Protein AF-A0A966Y960-F1 (afdb_monomer_lite)

Sequence (71 aa):
IIRVSNPGDSAVINGRGEIVDKIPLNTAGHLDVQVPLMHYKTPYAGFGNWAFWVIWIALLAFAIRQSVIND

Secondary structure (DSSP, 8-state):
-EE--SSS-EEEE-TTS-EEEEE-TT---------PPP-PPPHHHHHTTHHHHHHHHHHHHHHHHHHHHH-

Radius of gyration: 21.8 Å; chains: 1; bounding box: 45×17×59 Å

Foldseek 3Di:
DFADDVQDKGFDAAPVRHTPDIDHGPDDDDDDDDHDDDDDQDVCNVCPCVVVVVVVVVVVVVVVVVVVVVD

Structure (mmCIF, N/CA/C/O backbone):
data_AF-A0A966Y960-F1
#
_entry.id   AF-A0A966Y960-F1
#
loop_
_atom_site.group_PDB
_atom_site.id
_atom_site.type_symbol
_atom_site.label_atom_id
_atom_site.label_alt_id
_atom_site.label_comp_id
_atom_site.label_asym_id
_atom_site.label_entity_id
_atom_site.label_seq_id
_atom_site.pdbx_PDB_ins_code
_atom_site.Cartn_x
_atom_site.Cartn_y
_atom_site.Cartn_z
_atom_site.occupancy
_atom_site.B_iso_or_equiv
_atom_site.auth_seq_id
_atom_site.auth_comp_id
_atom_site.auth_asym_id
_atom_site.auth_atom_id
_atom_site.pdbx_PDB_model_num
ATOM 1 N N . ILE A 1 1 ? 1.234 1.414 -8.719 1.00 87.38 1 ILE A N 1
ATOM 2 C CA . ILE A 1 1 ? 2.294 2.241 -8.093 1.00 87.38 1 ILE A CA 1
ATOM 3 C C . ILE A 1 1 ? 3.507 2.192 -9.002 1.00 87.38 1 ILE A C 1
ATOM 5 O O . ILE A 1 1 ? 3.880 1.103 -9.423 1.00 87.38 1 ILE A O 1
ATOM 9 N N . ILE A 1 2 ? 4.090 3.347 -9.313 1.00 91.44 2 ILE A N 1
ATOM 10 C CA . ILE A 1 2 ? 5.368 3.439 -10.022 1.00 91.44 2 ILE A CA 1
ATOM 11 C C . ILE A 1 2 ? 6.397 3.878 -8.982 1.00 91.44 2 ILE A C 1
ATOM 13 O O . ILE A 1 2 ? 6.286 4.974 -8.436 1.00 91.44 2 ILE A O 1
ATOM 17 N N . ARG A 1 3 ? 7.343 2.996 -8.651 1.00 89.81 3 ARG A N 1
ATOM 18 C CA . ARG A 1 3 ? 8.416 3.263 -7.690 1.00 89.81 3 ARG A CA 1
ATOM 19 C C . ARG A 1 3 ? 9.706 3.532 -8.453 1.00 89.81 3 ARG A C 1
ATOM 21 O O . ARG A 1 3 ? 10.180 2.659 -9.172 1.00 89.81 3 ARG A O 1
ATOM 28 N N . VAL A 1 4 ? 10.288 4.707 -8.235 1.00 89.12 4 VAL A N 1
ATOM 29 C CA . VAL A 1 4 ? 11.582 5.097 -8.807 1.00 89.12 4 VAL A CA 1
ATOM 30 C C . VAL A 1 4 ? 12.543 5.397 -7.668 1.00 89.12 4 VAL A C 1
ATOM 32 O O . VAL A 1 4 ? 12.219 6.174 -6.769 1.00 89.12 4 VAL A O 1
ATOM 35 N N . SER A 1 5 ? 13.712 4.766 -7.684 1.00 82.81 5 SER A N 1
ATOM 36 C CA . SER A 1 5 ? 14.747 4.978 -6.673 1.00 82.81 5 SER A CA 1
ATOM 37 C C . SER A 1 5 ? 16.149 4.852 -7.257 1.00 82.81 5 SER A C 1
ATOM 39 O O . SER A 1 5 ? 16.387 4.021 -8.124 1.00 82.81 5 SER A O 1
ATOM 41 N N . ASN A 1 6 ? 17.085 5.633 -6.718 1.00 81.38 6 ASN A N 1
ATOM 42 C CA . ASN A 1 6 ? 18.520 5.536 -6.984 1.00 81.38 6 ASN A CA 1
ATOM 43 C C . ASN A 1 6 ? 19.241 5.256 -5.651 1.00 81.38 6 ASN A C 1
ATOM 45 O O . ASN A 1 6 ? 18.987 6.023 -4.718 1.00 81.38 6 ASN A O 1
ATOM 49 N N . PRO A 1 7 ? 20.095 4.220 -5.478 1.00 73.25 7 PRO A N 1
ATOM 50 C CA . PRO A 1 7 ? 20.370 2.998 -6.272 1.00 73.25 7 PRO A CA 1
ATOM 51 C C . PRO A 1 7 ? 19.383 1.831 -6.011 1.00 73.25 7 PRO A C 1
ATOM 53 O O . PRO A 1 7 ? 19.679 0.675 -6.317 1.00 73.25 7 PRO A O 1
ATOM 56 N N . GLY A 1 8 ? 18.253 2.129 -5.354 1.00 72.75 8 GLY A N 1
ATOM 57 C CA . GLY A 1 8 ? 17.229 1.176 -4.905 1.00 72.75 8 GLY A CA 1
ATOM 58 C C . GLY A 1 8 ? 16.459 0.459 -6.027 1.00 72.75 8 GLY A C 1
ATOM 59 O O . GLY A 1 8 ? 16.455 0.917 -7.166 1.00 72.75 8 GLY A O 1
ATOM 60 N N . ASP A 1 9 ? 15.709 -0.595 -5.678 1.00 82.00 9 ASP A N 1
ATOM 61 C CA . ASP A 1 9 ? 14.851 -1.345 -6.618 1.00 82.00 9 ASP A CA 1
ATOM 62 C C . ASP A 1 9 ? 13.739 -0.480 -7.252 1.00 82.00 9 ASP A C 1
ATOM 64 O O . ASP A 1 9 ? 12.675 -0.254 -6.664 1.00 82.00 9 ASP A O 1
ATOM 68 N N . SER A 1 10 ? 13.936 -0.017 -8.482 1.00 89.88 10 SER A N 1
ATOM 69 C CA . SER A 1 10 ? 12.855 0.635 -9.231 1.00 89.88 10 SER A CA 1
ATOM 70 C C . SER A 1 10 ? 11.872 -0.427 -9.728 1.00 89.88 10 SER A C 1
ATOM 72 O O . SER A 1 10 ? 12.296 -1.450 -10.255 1.00 89.88 10 SER A O 1
ATOM 74 N N . ALA A 1 11 ? 10.565 -0.231 -9.535 1.00 91.00 11 ALA A N 1
ATOM 75 C CA . ALA A 1 11 ? 9.569 -1.263 -9.826 1.00 91.00 11 ALA A CA 1
ATOM 76 C C . ALA A 1 11 ? 8.184 -0.695 -10.143 1.00 91.00 11 ALA A C 1
ATOM 78 O O . ALA A 1 11 ? 7.772 0.347 -9.625 1.00 91.00 11 ALA A O 1
ATOM 79 N N . VAL A 1 12 ? 7.425 -1.443 -10.939 1.00 90.94 12 VAL A N 1
ATOM 80 C CA . VAL A 1 12 ? 6.002 -1.202 -11.179 1.00 90.94 12 VAL A CA 1
ATOM 81 C C . VAL A 1 12 ? 5.197 -2.235 -10.408 1.00 90.94 12 VAL A C 1
ATOM 83 O O . VAL A 1 12 ? 5.422 -3.435 -10.525 1.00 90.94 12 VAL A O 1
ATOM 86 N N . ILE A 1 13 ? 4.241 -1.757 -9.617 1.00 90.38 13 ILE A N 1
ATOM 87 C CA . ILE A 1 13 ? 3.377 -2.590 -8.778 1.00 90.38 13 ILE A CA 1
ATOM 88 C C . ILE A 1 13 ? 1.931 -2.374 -9.219 1.00 90.38 13 ILE A C 1
ATOM 90 O O . ILE A 1 13 ? 1.474 -1.228 -9.319 1.00 90.38 13 ILE A O 1
ATOM 94 N N . ASN A 1 14 ? 1.197 -3.453 -9.475 1.00 88.88 14 ASN A N 1
ATOM 95 C CA . ASN A 1 14 ? -0.213 -3.364 -9.843 1.00 88.88 14 ASN A CA 1
ATOM 96 C C . ASN A 1 14 ? -1.105 -3.058 -8.622 1.00 88.88 14 ASN A C 1
ATOM 98 O O . ASN A 1 14 ? -0.653 -2.960 -7.485 1.00 88.88 14 ASN A O 1
ATOM 102 N N . GLY A 1 15 ? -2.405 -2.881 -8.842 1.00 86.62 15 GLY A N 1
ATOM 103 C CA . GLY A 1 15 ? -3.362 -2.529 -7.782 1.00 86.62 15 GLY A CA 1
ATOM 104 C C . GLY A 1 15 ? -3.756 -3.680 -6.860 1.00 86.62 15 GLY A C 1
ATOM 105 O O . GLY A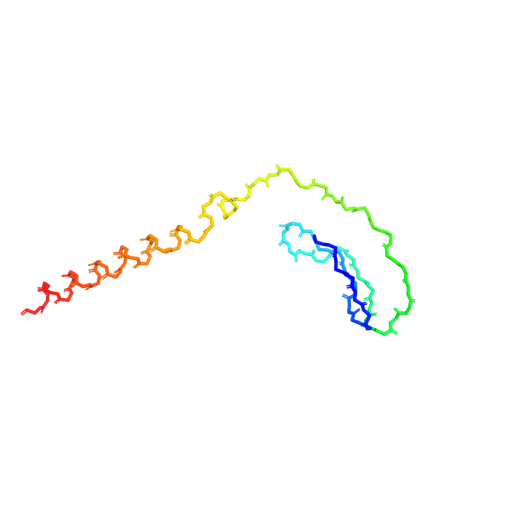 1 15 ? -4.496 -3.446 -5.911 1.00 86.62 15 GLY A O 1
ATOM 106 N 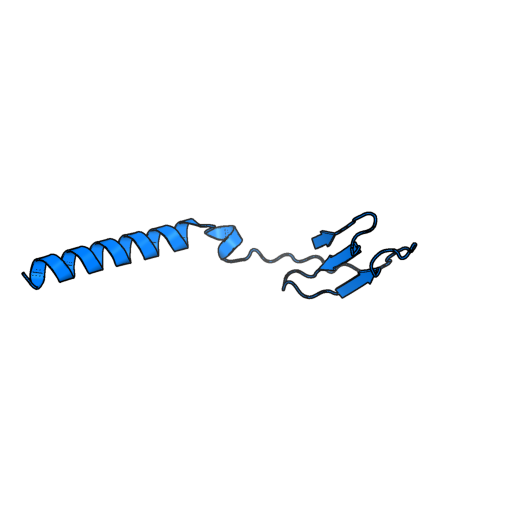N . ARG A 1 16 ? -3.256 -4.898 -7.105 1.00 87.94 16 ARG A N 1
ATOM 107 C CA . ARG A 1 16 ? -3.291 -6.004 -6.136 1.00 87.94 16 ARG A CA 1
ATOM 108 C C . ARG A 1 16 ? -2.028 -6.070 -5.273 1.00 87.94 16 ARG A C 1
ATOM 110 O O . ARG A 1 16 ? -1.988 -6.854 -4.335 1.00 87.94 16 ARG A O 1
ATOM 117 N N . GLY A 1 17 ? -1.019 -5.247 -5.564 1.00 89.50 17 GLY A N 1
ATOM 118 C CA . GLY A 1 17 ? 0.267 -5.268 -4.869 1.00 89.50 17 GLY A CA 1
ATOM 119 C C . GLY A 1 17 ? 1.305 -6.210 -5.488 1.00 89.50 17 GLY A C 1
ATOM 120 O O . GLY A 1 17 ? 2.363 -6.401 -4.898 1.00 89.50 17 GLY A O 1
ATOM 121 N N . GLU A 1 18 ? 1.047 -6.787 -6.664 1.00 90.56 18 GLU A N 1
ATOM 122 C CA . GLU A 1 18 ? 2.006 -7.659 -7.353 1.00 90.56 18 GLU A CA 1
ATOM 123 C C . GLU A 1 18 ? 3.037 -6.820 -8.121 1.00 90.56 18 GLU A C 1
ATOM 125 O O . GLU A 1 18 ? 2.693 -5.794 -8.719 1.00 90.56 18 GLU A O 1
ATOM 130 N N . ILE A 1 19 ? 4.294 -7.271 -8.136 1.00 90.75 19 ILE A N 1
ATOM 131 C CA . ILE A 1 19 ? 5.364 -6.653 -8.927 1.00 90.75 19 ILE A CA 1
ATOM 132 C C . ILE A 1 19 ? 5.180 -7.077 -10.383 1.00 90.75 19 ILE A C 1
ATOM 134 O O . ILE A 1 19 ? 5.258 -8.261 -10.698 1.00 90.75 19 ILE A O 1
ATOM 138 N N . VAL A 1 20 ? 4.927 -6.105 -11.255 1.00 90.19 20 VAL A N 1
ATOM 139 C CA . VAL A 1 20 ? 4.778 -6.315 -12.700 1.00 90.19 20 VAL A CA 1
ATOM 140 C C . VAL A 1 20 ? 6.148 -6.434 -13.351 1.00 90.19 20 VAL A C 1
ATOM 142 O O . VAL A 1 20 ? 6.375 -7.348 -14.132 1.00 90.19 20 VAL A O 1
ATOM 145 N N . ASP A 1 21 ? 7.052 -5.519 -13.008 1.00 89.12 21 ASP A N 1
ATOM 146 C CA . ASP A 1 21 ? 8.426 -5.523 -13.495 1.00 89.12 21 ASP A CA 1
ATOM 147 C C . ASP A 1 21 ? 9.324 -4.688 -12.567 1.00 89.12 21 ASP A C 1
ATOM 149 O O . ASP A 1 21 ? 8.824 -3.845 -11.806 1.00 89.12 21 ASP A O 1
ATOM 153 N N . LYS A 1 22 ? 10.637 -4.939 -12.589 1.00 90.94 22 LYS A N 1
ATOM 154 C CA . LYS A 1 22 ? 11.615 -4.247 -11.740 1.00 90.94 22 LYS A CA 1
ATOM 155 C C . LYS A 1 22 ? 13.011 -4.157 -12.357 1.00 90.94 22 LYS A C 1
ATOM 157 O O . LYS A 1 22 ? 13.490 -5.087 -12.995 1.00 90.94 22 LYS A O 1
ATOM 162 N N . ILE A 1 23 ? 13.710 -3.073 -12.032 1.00 88.62 23 ILE A N 1
ATOM 163 C CA . ILE A 1 23 ? 15.155 -2.937 -12.215 1.00 88.62 23 ILE A CA 1
ATOM 164 C C . ILE A 1 23 ? 15.836 -3.373 -10.909 1.00 88.62 23 ILE A C 1
ATOM 166 O O . ILE A 1 23 ? 15.519 -2.809 -9.856 1.00 88.62 23 ILE A O 1
ATOM 170 N N . PRO A 1 24 ? 16.753 -4.356 -10.947 1.00 84.19 24 PRO A N 1
ATOM 171 C CA . PRO A 1 24 ? 17.503 -4.774 -9.770 1.00 84.19 24 PRO A CA 1
ATOM 172 C C . PRO A 1 24 ? 18.370 -3.653 -9.191 1.00 84.19 24 PRO A C 1
ATOM 174 O O . PRO A 1 24 ? 18.852 -2.774 -9.910 1.00 84.19 24 PRO A O 1
ATOM 177 N N . LEU A 1 25 ? 18.630 -3.742 -7.888 1.00 85.56 25 LEU A N 1
ATOM 178 C CA . LEU A 1 25 ? 19.547 -2.866 -7.170 1.00 85.56 25 LEU A CA 1
ATOM 179 C C . LEU A 1 25 ? 20.871 -2.649 -7.918 1.00 85.56 25 LEU A C 1
ATOM 181 O O . LEU A 1 25 ? 21.462 -3.586 -8.459 1.00 85.56 25 LEU A O 1
ATOM 185 N N . ASN A 1 26 ? 21.354 -1.405 -7.896 1.00 81.69 26 ASN A N 1
ATOM 186 C CA . ASN A 1 26 ? 22.641 -1.010 -8.472 1.00 81.69 26 ASN A CA 1
ATOM 187 C C . ASN A 1 26 ? 22.794 -1.319 -9.978 1.00 81.69 26 ASN A C 1
ATOM 189 O O . ASN A 1 26 ? 23.909 -1.417 -10.487 1.00 81.69 26 ASN A O 1
ATOM 193 N N . THR A 1 27 ? 21.677 -1.471 -10.694 1.00 80.44 27 THR A N 1
ATOM 194 C CA . THR A 1 27 ? 21.663 -1.666 -12.145 1.00 80.44 27 THR A CA 1
ATOM 195 C C . THR A 1 27 ? 21.196 -0.383 -12.822 1.00 80.44 27 THR A C 1
ATOM 197 O O . THR A 1 27 ? 20.092 0.097 -12.568 1.00 80.44 27 THR A O 1
ATOM 200 N N . ALA A 1 28 ? 22.032 0.180 -13.696 1.00 82.44 28 ALA A N 1
ATOM 201 C CA . ALA A 1 28 ? 21.615 1.273 -14.566 1.00 82.44 28 ALA A CA 1
ATOM 202 C C . ALA A 1 28 ? 20.741 0.711 -15.695 1.00 82.44 28 ALA A C 1
ATOM 204 O O . ALA A 1 28 ? 21.159 -0.195 -16.415 1.00 82.44 28 ALA A O 1
ATOM 205 N N . GLY A 1 29 ? 19.529 1.238 -15.851 1.00 84.12 29 GLY A N 1
ATOM 206 C CA . GLY A 1 29 ? 18.582 0.754 -16.849 1.00 84.12 29 GLY A CA 1
ATOM 207 C C . GLY A 1 29 ? 17.338 1.627 -16.951 1.00 84.12 29 GLY A C 1
ATOM 208 O O . GLY A 1 29 ? 17.193 2.616 -16.233 1.00 84.12 29 GLY A O 1
ATOM 209 N N . HIS A 1 30 ? 16.442 1.241 -17.852 1.00 85.25 30 HIS A N 1
ATOM 210 C CA . HIS A 1 30 ? 15.111 1.818 -18.017 1.00 85.25 30 HIS A CA 1
ATOM 211 C C . HIS A 1 30 ? 14.073 0.692 -17.958 1.00 85.25 30 HIS A C 1
ATOM 213 O O . HIS A 1 30 ? 14.400 -0.465 -18.220 1.00 85.25 30 HIS A O 1
ATOM 219 N N . LEU A 1 31 ? 12.845 1.032 -17.572 1.00 85.69 31 LEU A N 1
ATOM 220 C CA . LEU A 1 31 ? 11.746 0.085 -17.410 1.00 85.69 31 LEU A CA 1
ATOM 221 C C . LEU A 1 31 ? 10.547 0.578 -18.222 1.00 85.69 31 LEU A C 1
ATOM 223 O O . LEU A 1 31 ? 9.827 1.472 -17.776 1.00 85.69 31 LEU A O 1
ATOM 227 N N . ASP A 1 32 ? 10.341 -0.009 -19.398 1.00 87.62 32 ASP A N 1
ATOM 228 C CA . ASP A 1 32 ? 9.210 0.304 -20.272 1.00 87.62 32 ASP A CA 1
ATOM 229 C C . ASP A 1 32 ? 8.128 -0.766 -20.118 1.00 87.62 32 ASP A C 1
ATOM 231 O O . ASP A 1 32 ? 8.183 -1.835 -20.725 1.00 87.62 32 ASP A O 1
ATOM 235 N N . VAL A 1 33 ? 7.126 -0.478 -19.283 1.00 86.38 33 VAL A N 1
ATOM 236 C CA . VAL A 1 33 ? 6.017 -1.400 -19.006 1.00 86.38 33 VAL A CA 1
ATOM 237 C C . VAL A 1 33 ? 4.671 -0.723 -19.237 1.00 86.38 33 VAL A C 1
ATOM 239 O O . VAL A 1 33 ? 4.457 0.434 -18.871 1.00 86.38 33 VAL A O 1
ATOM 242 N N . GLN A 1 34 ? 3.722 -1.467 -19.807 1.00 86.69 34 GLN A N 1
ATOM 243 C CA . GLN A 1 34 ? 2.337 -1.013 -19.895 1.00 86.69 34 GLN A CA 1
ATOM 244 C C . GLN A 1 34 ? 1.682 -1.104 -18.516 1.00 86.69 34 GLN A C 1
ATOM 246 O O . GLN A 1 34 ? 1.519 -2.190 -17.959 1.00 86.69 34 GLN A O 1
ATOM 251 N N . VAL A 1 35 ? 1.298 0.043 -17.959 1.00 83.19 35 VAL A N 1
ATOM 252 C CA . VAL A 1 35 ? 0.650 0.114 -16.647 1.00 83.19 35 VAL A CA 1
ATOM 253 C C . VAL A 1 35 ? -0.871 0.071 -16.829 1.00 83.19 35 VAL A C 1
ATOM 255 O O . VAL A 1 35 ? -1.442 1.035 -17.344 1.00 83.19 35 VAL A O 1
ATOM 258 N N . PRO A 1 36 ? -1.564 -1.001 -16.398 1.00 77.50 36 PRO A N 1
ATOM 259 C CA . PRO A 1 36 ? -3.016 -1.060 -16.488 1.00 77.50 36 PRO A CA 1
ATOM 260 C C . PRO A 1 36 ? -3.650 -0.043 -15.530 1.00 77.50 36 PRO A C 1
ATOM 262 O O . PRO A 1 36 ? -3.412 -0.068 -14.318 1.00 77.50 36 PRO A O 1
ATOM 265 N N . LEU A 1 37 ? -4.481 0.847 -16.073 1.00 79.00 37 LEU A N 1
ATOM 266 C CA . LEU A 1 37 ? -5.270 1.796 -15.291 1.00 79.00 37 LEU A CA 1
ATOM 267 C C . LEU A 1 37 ? -6.415 1.058 -14.592 1.00 79.00 37 LEU A C 1
ATOM 269 O O . LEU A 1 37 ? -7.245 0.418 -15.234 1.00 79.00 37 LEU A O 1
ATOM 273 N N . MET A 1 38 ? -6.482 1.174 -13.268 1.00 81.50 38 MET A N 1
ATOM 274 C CA . MET A 1 38 ? -7.589 0.639 -12.478 1.00 81.50 38 MET A CA 1
ATOM 275 C C . MET A 1 38 ? -8.613 1.722 -12.176 1.00 81.50 38 MET A C 1
ATOM 277 O O . MET A 1 38 ? -8.264 2.784 -11.672 1.00 81.50 38 MET A O 1
ATOM 281 N N . HIS A 1 39 ? -9.879 1.421 -12.463 1.00 77.06 39 HIS A N 1
ATOM 282 C CA . HIS A 1 39 ? -11.003 2.346 -12.294 1.00 77.06 39 HIS A CA 1
ATOM 283 C C . HIS A 1 39 ? -11.931 2.007 -11.118 1.00 77.06 39 HIS A C 1
ATOM 285 O O . HIS A 1 39 ? -12.898 2.724 -10.876 1.00 77.06 39 HIS A O 1
ATOM 291 N N . TYR A 1 40 ? -11.667 0.934 -10.368 1.00 83.88 40 TYR A N 1
ATOM 292 C CA . TYR A 1 40 ? -12.507 0.560 -9.232 1.00 83.88 40 TYR A CA 1
ATOM 293 C C . TYR A 1 40 ? -11.997 1.163 -7.918 1.00 83.88 40 TYR A C 1
ATOM 295 O O . TYR A 1 40 ? -10.806 1.131 -7.606 1.00 83.88 40 TYR A O 1
ATOM 303 N N . LYS A 1 41 ? -12.924 1.694 -7.115 1.00 86.75 41 LYS A N 1
ATOM 304 C CA . LYS A 1 41 ? -12.651 2.197 -5.766 1.00 86.75 41 LYS A CA 1
ATOM 305 C C . LYS A 1 41 ? -12.715 1.031 -4.777 1.00 86.75 41 LYS A C 1
ATOM 307 O O . LYS A 1 41 ? -13.718 0.326 -4.723 1.00 86.75 41 LYS A O 1
ATOM 312 N N . THR A 1 42 ? -11.654 0.809 -4.002 1.00 91.06 42 THR A N 1
ATOM 313 C CA . THR A 1 42 ? -11.652 -0.250 -2.979 1.00 91.06 42 THR A CA 1
ATOM 314 C C . THR A 1 42 ? -12.590 0.115 -1.820 1.00 91.06 42 THR A C 1
ATOM 316 O O . THR A 1 42 ? -12.778 1.304 -1.544 1.00 91.06 42 THR A O 1
ATOM 319 N N . PRO A 1 43 ? -13.145 -0.864 -1.080 1.00 91.88 43 PRO A N 1
ATOM 320 C CA . PRO A 1 43 ? -13.914 -0.579 0.134 1.00 91.88 43 PRO A CA 1
ATOM 321 C C . PRO A 1 43 ? -13.123 0.271 1.134 1.00 91.88 43 PRO A C 1
ATOM 323 O O . PRO A 1 43 ? -13.667 1.202 1.720 1.00 91.88 43 PRO A O 1
ATOM 326 N N . TYR A 1 44 ? -11.812 0.029 1.253 1.00 91.88 44 TYR A N 1
ATOM 327 C CA . TYR A 1 44 ? -10.923 0.855 2.069 1.00 91.88 44 TYR A CA 1
ATOM 328 C C . TYR A 1 44 ? -10.793 2.291 1.542 1.00 91.88 44 TYR A C 1
ATOM 330 O O . TYR A 1 44 ? -10.754 3.224 2.327 1.00 91.88 44 TYR A O 1
ATOM 338 N N . ALA A 1 45 ? -10.807 2.530 0.230 1.00 91.19 45 ALA A N 1
ATOM 339 C CA . ALA A 1 45 ? -10.852 3.896 -0.296 1.00 91.19 45 ALA A CA 1
ATOM 340 C C . ALA A 1 45 ? -12.199 4.603 -0.020 1.00 91.19 45 ALA A C 1
ATOM 342 O O . ALA A 1 45 ? -12.278 5.829 -0.097 1.00 91.19 45 ALA A O 1
ATOM 343 N N . GLY A 1 46 ? -13.274 3.853 0.252 1.00 90.94 46 GLY A N 1
ATOM 344 C CA . GLY A 1 46 ? -14.577 4.390 0.657 1.00 90.94 46 GLY A CA 1
ATOM 345 C C . GLY A 1 46 ? -14.681 4.657 2.158 1.00 90.94 46 GLY A C 1
ATOM 346 O O . GLY A 1 46 ? -15.121 5.728 2.563 1.00 90.94 46 GLY A O 1
ATOM 347 N N . PHE A 1 47 ? -14.268 3.688 2.974 1.00 93.69 47 PHE A N 1
ATOM 348 C CA . PHE A 1 47 ? -14.441 3.713 4.425 1.00 93.69 47 PHE A CA 1
ATOM 349 C C . PHE A 1 47 ? -13.171 4.100 5.204 1.00 93.69 47 PHE A C 1
ATOM 351 O O . PHE A 1 47 ? -13.216 4.459 6.376 1.00 93.69 47 PHE A O 1
ATOM 358 N N . GLY A 1 48 ? -12.003 4.049 4.579 1.00 93.12 48 GLY A N 1
ATOM 359 C CA . GLY A 1 48 ?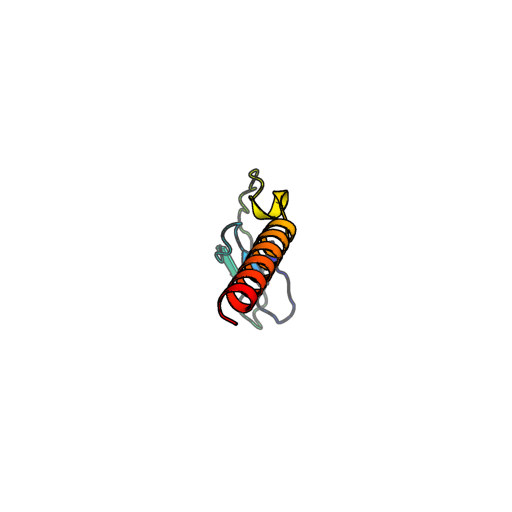 -10.726 4.299 5.240 1.00 93.12 48 GLY A CA 1
ATOM 360 C C . GLY A 1 48 ? -10.591 3.521 6.549 1.00 93.12 48 GLY A C 1
ATOM 361 O O . GLY A 1 48 ? -10.999 2.364 6.669 1.00 93.12 48 GLY A O 1
ATOM 362 N N . ASN A 1 49 ? -10.065 4.202 7.561 1.00 95.38 49 ASN A N 1
ATOM 363 C CA . ASN A 1 49 ? -9.866 3.627 8.888 1.00 95.38 49 ASN A CA 1
ATOM 364 C C . ASN A 1 49 ? -11.124 3.655 9.768 1.00 95.38 49 ASN A C 1
ATOM 366 O O . ASN A 1 49 ? -11.084 3.110 10.868 1.00 95.38 49 ASN A O 1
ATOM 370 N N . TRP A 1 50 ? -12.237 4.272 9.343 1.00 95.31 50 TRP A N 1
ATOM 371 C CA . TRP A 1 50 ? -13.407 4.375 10.225 1.00 95.31 50 TRP A CA 1
ATOM 372 C C . TRP A 1 50 ? -14.003 2.999 10.517 1.00 95.31 50 TRP A C 1
ATOM 374 O O . TRP A 1 50 ? -14.379 2.733 11.656 1.00 95.31 50 TRP A O 1
ATOM 384 N N . ALA A 1 51 ? -14.024 2.109 9.519 1.00 93.75 51 ALA A N 1
ATOM 385 C CA . ALA A 1 51 ? -14.557 0.758 9.674 1.00 93.75 51 ALA A CA 1
ATOM 386 C C . ALA A 1 51 ? -13.810 -0.010 10.775 1.00 93.75 51 ALA A C 1
ATOM 388 O O . ALA A 1 51 ? -14.429 -0.655 11.617 1.00 93.75 51 ALA A O 1
ATOM 389 N N . PHE A 1 52 ? -12.482 0.135 10.817 1.00 95.25 52 PHE A N 1
ATOM 390 C CA . PHE A 1 52 ? -11.638 -0.427 11.869 1.00 95.25 52 PHE A CA 1
ATOM 391 C C . PHE A 1 52 ? -12.011 0.134 13.247 1.00 95.25 52 PHE A C 1
ATOM 393 O O . PHE A 1 52 ? -12.271 -0.634 14.170 1.00 95.25 52 PHE A O 1
ATOM 400 N N . TRP A 1 53 ? -12.089 1.461 13.385 1.00 97.25 53 TRP A N 1
ATOM 401 C CA . TRP A 1 53 ? -12.380 2.095 14.673 1.00 97.25 53 TRP A CA 1
ATOM 402 C C . TRP A 1 53 ? -13.768 1.752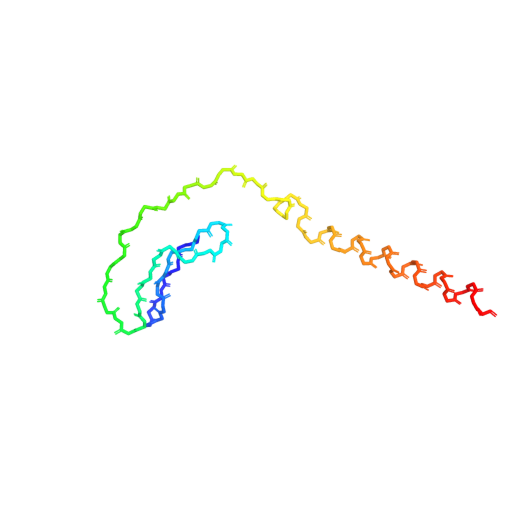 15.213 1.00 97.25 53 TRP A C 1
ATOM 404 O O . TRP A 1 53 ? -13.901 1.487 16.405 1.00 97.25 53 TRP A O 1
ATOM 414 N N . VAL A 1 54 ? -14.789 1.699 14.355 1.00 97.00 54 VAL A N 1
ATOM 415 C CA . VAL A 1 54 ? -16.152 1.330 14.767 1.00 97.00 54 VAL A CA 1
ATOM 416 C C . VAL A 1 54 ? -16.199 -0.097 15.307 1.00 97.00 54 VAL A C 1
ATOM 418 O O . VAL A 1 54 ? -16.780 -0.326 16.367 1.00 97.00 54 VAL A O 1
ATOM 421 N N . ILE A 1 55 ? -15.548 -1.045 14.625 1.00 96.25 55 ILE A N 1
ATOM 422 C CA . ILE A 1 55 ? -15.474 -2.436 15.090 1.00 96.25 55 ILE A CA 1
ATOM 423 C C . ILE A 1 55 ? -14.745 -2.507 16.436 1.00 96.25 55 ILE A C 1
ATOM 425 O O . ILE A 1 55 ? -15.237 -3.147 17.361 1.00 96.25 55 ILE A O 1
ATOM 429 N N . TRP A 1 56 ? -13.614 -1.814 16.581 1.00 97.38 56 TRP A N 1
ATOM 430 C CA . TRP A 1 56 ? -12.858 -1.806 17.835 1.00 97.38 56 TRP A CA 1
ATOM 431 C C . TRP A 1 56 ? -13.634 -1.216 19.006 1.00 97.38 56 TRP A C 1
ATOM 433 O O . TRP A 1 56 ? -13.641 -1.805 20.083 1.00 97.38 56 TRP A O 1
ATOM 443 N N . ILE A 1 57 ? -14.319 -0.091 18.806 1.00 97.69 57 ILE A N 1
ATOM 444 C CA . ILE A 1 57 ? -15.143 0.524 1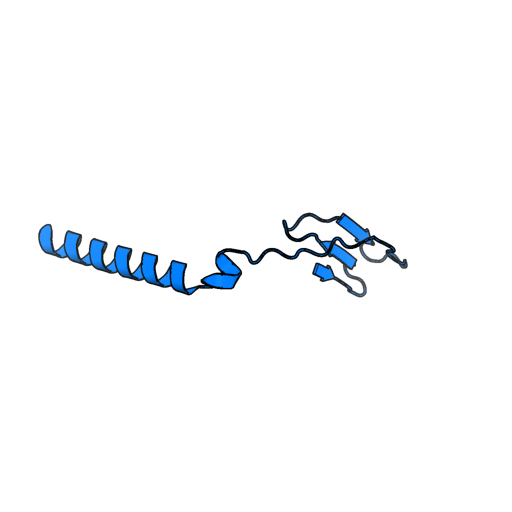9.852 1.00 97.69 57 ILE A CA 1
ATOM 445 C C . ILE A 1 57 ? -16.286 -0.416 20.251 1.00 97.69 57 ILE A C 1
ATOM 447 O O . ILE A 1 57 ? -16.545 -0.585 21.440 1.00 97.69 57 ILE A O 1
ATOM 451 N N . ALA A 1 58 ? -16.936 -1.071 19.284 1.00 97.12 58 ALA A N 1
ATOM 452 C CA . ALA A 1 58 ? -17.998 -2.034 19.563 1.00 97.12 58 ALA A CA 1
ATOM 453 C C . ALA A 1 58 ? -17.485 -3.248 20.356 1.00 97.12 58 ALA A C 1
ATOM 455 O O . ALA A 1 58 ? -18.124 -3.662 21.323 1.00 97.12 58 ALA A O 1
ATOM 456 N N . LEU A 1 59 ? -16.315 -3.784 19.991 1.00 97.12 59 LEU A N 1
ATOM 457 C CA . LEU A 1 59 ? -15.675 -4.883 20.715 1.00 97.12 59 LEU A CA 1
ATOM 458 C C . LEU A 1 59 ? -15.273 -4.476 22.136 1.00 97.12 59 LEU A C 1
ATOM 460 O O . LEU A 1 59 ? -15.526 -5.230 23.072 1.00 97.12 59 LEU A O 1
ATOM 464 N N . LEU A 1 60 ? -14.705 -3.281 22.318 1.00 97.00 60 LEU A N 1
ATOM 465 C CA . LEU A 1 60 ? -14.358 -2.756 23.641 1.00 97.00 60 LEU A CA 1
ATOM 466 C C . LEU A 1 60 ? -15.603 -2.567 24.512 1.00 97.00 60 LEU A C 1
ATOM 468 O O . LEU A 1 60 ? -15.620 -3.007 25.658 1.00 97.00 60 LEU A O 1
ATOM 472 N N . ALA A 1 61 ? -16.669 -1.979 23.966 1.00 96.19 61 ALA A N 1
ATOM 473 C CA . ALA A 1 61 ? -17.933 -1.814 24.680 1.00 96.19 61 ALA A CA 1
ATOM 474 C C . ALA A 1 61 ? -18.546 -3.166 25.077 1.00 96.19 61 ALA A C 1
ATOM 476 O O . ALA A 1 61 ? -19.046 -3.326 26.191 1.00 96.19 61 ALA A O 1
ATOM 477 N N . PHE A 1 62 ? -18.473 -4.157 24.186 1.00 96.19 62 PHE A N 1
ATOM 478 C CA . PHE A 1 62 ? -18.935 -5.511 24.464 1.00 96.19 62 PHE A CA 1
ATOM 479 C C . PHE A 1 62 ? -18.107 -6.196 25.558 1.00 96.19 62 PHE A C 1
ATOM 481 O O . PHE A 1 62 ? -18.681 -6.777 26.476 1.00 96.19 62 PHE A O 1
ATOM 488 N N . ALA A 1 63 ? -16.778 -6.080 25.505 1.00 94.56 63 ALA A N 1
ATOM 489 C CA . ALA A 1 63 ? -15.879 -6.638 26.511 1.00 94.56 63 ALA A CA 1
ATOM 490 C C . ALA A 1 63 ? -16.112 -6.017 27.897 1.00 94.56 63 ALA A C 1
ATOM 492 O O . ALA A 1 63 ? -16.243 -6.743 28.881 1.00 94.56 63 ALA A O 1
ATOM 493 N N . ILE A 1 64 ? -16.251 -4.687 27.971 1.00 94.88 64 ILE A N 1
ATOM 494 C CA . ILE A 1 64 ? -16.573 -3.980 29.220 1.00 94.88 64 ILE A CA 1
ATOM 495 C C . ILE A 1 64 ? -17.912 -4.473 29.775 1.00 94.88 64 ILE A C 1
ATOM 497 O O . ILE A 1 64 ? -18.008 -4.799 30.955 1.00 94.88 64 ILE A O 1
ATOM 501 N N . ARG A 1 65 ? -18.941 -4.595 28.926 1.00 92.62 65 ARG A N 1
ATOM 502 C CA . ARG A 1 65 ? -20.249 -5.114 29.342 1.00 92.62 65 ARG A CA 1
ATOM 503 C C . ARG A 1 65 ? -20.157 -6.543 29.885 1.00 92.62 65 ARG A C 1
ATOM 505 O O . ARG A 1 65 ? -20.823 -6.842 30.868 1.00 92.62 65 ARG A O 1
ATOM 512 N N . GLN A 1 66 ? -19.385 -7.426 29.250 1.00 89.69 66 GLN A N 1
ATOM 513 C CA . GLN A 1 66 ? -19.213 -8.795 29.745 1.00 89.69 66 GLN A CA 1
ATOM 514 C C . GLN A 1 66 ? -18.496 -8.831 31.094 1.00 89.69 66 GLN A C 1
ATOM 516 O O . GLN A 1 66 ? -18.909 -9.594 31.958 1.00 89.69 66 GLN A O 1
ATOM 521 N N . SER A 1 67 ? -17.475 -7.993 31.290 1.00 83.31 67 SER A N 1
ATOM 522 C CA . SER A 1 67 ? -16.785 -7.883 32.579 1.00 83.31 67 SER A CA 1
ATOM 523 C C . SER A 1 67 ? -17.752 -7.489 33.694 1.00 83.31 67 SER A C 1
ATOM 525 O O . SER A 1 67 ? -17.807 -8.166 34.706 1.00 83.31 67 SER A O 1
ATOM 527 N N . VAL A 1 68 ? -18.580 -6.463 33.468 1.00 80.88 68 VAL A N 1
ATOM 528 C CA . VAL A 1 68 ? -19.552 -5.967 34.462 1.00 80.88 68 VAL A CA 1
ATOM 529 C C . VAL A 1 68 ? -20.646 -6.987 34.800 1.00 80.88 68 VAL A C 1
ATOM 531 O O . VAL A 1 68 ? -21.206 -6.935 35.883 1.00 80.88 68 VAL A O 1
ATOM 534 N N . ILE A 1 69 ? -20.998 -7.887 33.877 1.00 76.69 69 ILE A N 1
ATOM 535 C CA . ILE A 1 69 ? -22.021 -8.923 34.117 1.00 76.69 69 ILE A CA 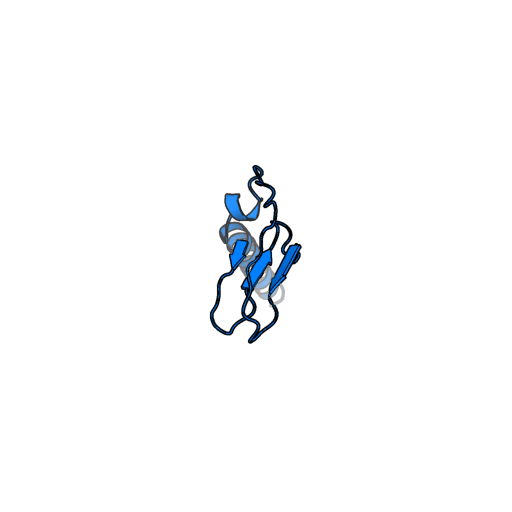1
ATOM 536 C C . ILE A 1 69 ? -21.452 -10.122 34.895 1.00 76.69 69 ILE A C 1
ATOM 538 O O . ILE A 1 69 ? -22.217 -10.858 35.513 1.00 76.69 69 ILE A O 1
ATOM 542 N N . ASN A 1 70 ? -20.138 -10.344 34.821 1.00 69.00 70 ASN A N 1
ATOM 543 C CA . ASN A 1 70 ? -19.471 -11.487 35.444 1.00 69.00 70 ASN A CA 1
ATOM 544 C C . ASN A 1 70 ? -18.920 -11.191 36.856 1.00 69.00 70 ASN A C 1
ATOM 546 O O . ASN A 1 70 ? -18.461 -12.134 37.500 1.00 69.00 70 ASN A O 1
ATOM 550 N N . ASP A 1 71 ? -18.968 -9.934 37.308 1.00 56.75 71 ASP A N 1
ATOM 551 C CA . ASP A 1 71 ? -18.692 -9.496 38.689 1.00 56.75 71 ASP A CA 1
ATOM 552 C C . ASP A 1 71 ? -19.993 -9.423 39.513 1.00 56.75 71 ASP A C 1
ATOM 554 O O . ASP A 1 71 ? -19.960 -9.793 40.711 1.00 56.75 71 ASP A O 1
#

pLDDT: mean 87.82, std 7.48, range [56.75, 97.69]